Protein AF-A0A6J4ZPE2-F1 (afdb_monomer_lite)

Radius of gyration: 16.58 Å; chains: 1; bounding box: 49×28×38 Å

Structure (mmCIF, N/CA/C/O backbone):
data_AF-A0A6J4ZPE2-F1
#
_entry.id   AF-A0A6J4ZPE2-F1
#
loop_
_atom_site.group_PDB
_atom_site.id
_atom_site.type_symbol
_atom_site.label_atom_id
_atom_site.label_alt_id
_atom_site.label_comp_id
_atom_site.label_asym_id
_atom_site.label_entity_id
_atom_site.label_seq_id
_atom_site.pdbx_PDB_ins_code
_atom_site.Cartn_x
_atom_site.Cartn_y
_atom_site.Cartn_z
_atom_site.occupancy
_atom_site.B_iso_or_equiv
_atom_site.auth_seq_id
_atom_site.auth_comp_id
_atom_site.auth_asym_id
_atom_site.auth_atom_id
_atom_site.pdbx_PDB_model_num
ATOM 1 N N . MET A 1 1 ? 35.027 -4.484 -10.382 1.00 59.75 1 MET A N 1
ATOM 2 C CA . MET A 1 1 ? 34.403 -4.270 -9.060 1.00 59.75 1 MET A CA 1
ATOM 3 C C . MET A 1 1 ? 33.365 -5.363 -8.884 1.00 59.75 1 MET A C 1
ATOM 5 O O . MET A 1 1 ? 32.483 -5.464 -9.727 1.00 59.75 1 MET A O 1
ATOM 9 N N . GLN A 1 2 ? 33.534 -6.245 -7.903 1.00 74.19 2 GLN A N 1
ATOM 10 C CA . GLN A 1 2 ? 32.614 -7.355 -7.662 1.00 74.19 2 GLN A CA 1
ATOM 11 C C . GLN A 1 2 ? 31.621 -6.935 -6.569 1.00 74.19 2 GLN A C 1
ATOM 13 O O . GLN A 1 2 ? 32.023 -6.752 -5.426 1.00 74.19 2 GLN A O 1
ATOM 18 N N . PHE A 1 3 ? 30.353 -6.722 -6.938 1.00 78.81 3 PHE A N 1
ATOM 19 C CA . PHE A 1 3 ? 29.307 -6.244 -6.017 1.00 78.81 3 PHE A CA 1
ATOM 20 C C . PHE A 1 3 ? 28.716 -7.352 -5.126 1.00 78.81 3 PHE A C 1
ATOM 22 O O . PHE A 1 3 ? 28.130 -7.046 -4.093 1.00 78.81 3 PHE A O 1
ATOM 29 N N . TYR A 1 4 ? 28.888 -8.626 -5.499 1.00 85.19 4 TYR A N 1
ATOM 30 C CA . TYR A 1 4 ? 28.341 -9.786 -4.786 1.00 85.19 4 TYR A CA 1
ATOM 31 C C . TYR A 1 4 ? 29.396 -10.886 -4.623 1.00 85.19 4 TYR A C 1
ATOM 33 O O . TYR A 1 4 ? 30.243 -11.062 -5.499 1.00 85.19 4 TYR A O 1
ATOM 41 N N . ASN A 1 5 ? 29.335 -11.634 -3.516 1.00 90.56 5 ASN A N 1
ATOM 42 C CA . ASN A 1 5 ? 30.217 -12.774 -3.234 1.00 90.56 5 ASN A CA 1
ATOM 43 C C . ASN A 1 5 ? 30.203 -13.785 -4.414 1.00 90.56 5 ASN A C 1
ATOM 45 O O . ASN A 1 5 ? 29.117 -14.053 -4.927 1.00 90.56 5 ASN A O 1
ATOM 49 N N . PRO A 1 6 ? 31.354 -14.341 -4.860 1.00 92.25 6 PRO A N 1
ATOM 50 C CA . PRO A 1 6 ? 31.390 -15.344 -5.935 1.00 92.25 6 PRO A CA 1
ATOM 51 C C . PRO A 1 6 ? 30.496 -16.572 -5.702 1.00 92.25 6 PRO A C 1
ATOM 53 O O . PRO A 1 6 ? 30.044 -17.183 -6.664 1.00 92.25 6 PRO A O 1
ATOM 56 N N . GLU A 1 7 ? 30.241 -16.923 -4.442 1.00 94.31 7 GLU A N 1
ATOM 57 C CA . GLU A 1 7 ? 29.396 -18.053 -4.037 1.00 94.31 7 GLU A CA 1
ATOM 58 C C . GLU A 1 7 ? 27.903 -17.687 -3.953 1.00 94.31 7 GLU A C 1
ATOM 60 O O . GLU A 1 7 ? 27.064 -18.528 -3.625 1.00 94.31 7 GLU A O 1
ATOM 65 N N . ALA A 1 8 ? 27.534 -16.434 -4.242 1.00 92.69 8 ALA A N 1
ATOM 66 C CA . ALA A 1 8 ? 26.136 -16.028 -4.261 1.00 92.69 8 ALA A CA 1
ATOM 67 C C . ALA A 1 8 ? 25.384 -16.744 -5.394 1.00 92.69 8 ALA A C 1
ATOM 69 O O . ALA A 1 8 ? 25.777 -16.691 -6.558 1.00 92.69 8 ALA A O 1
ATOM 70 N N . THR A 1 9 ? 24.254 -17.368 -5.058 1.00 92.50 9 THR A N 1
ATOM 71 C CA . THR A 1 9 ? 23.346 -17.951 -6.052 1.00 92.50 9 THR A CA 1
ATOM 72 C C . THR A 1 9 ? 22.325 -16.895 -6.480 1.00 92.50 9 THR A C 1
ATOM 74 O O . THR A 1 9 ? 21.496 -16.496 -5.657 1.00 92.50 9 THR A O 1
ATOM 77 N N . PRO A 1 10 ? 22.354 -16.406 -7.732 1.00 89.00 10 PRO A N 1
ATOM 78 C CA . PRO A 1 10 ? 21.378 -15.429 -8.190 1.00 89.00 10 PRO A CA 1
ATOM 79 C C . PRO A 1 10 ? 19.997 -16.080 -8.311 1.00 89.00 10 PRO A C 1
ATOM 81 O O . PRO A 1 10 ? 19.843 -17.126 -8.940 1.00 89.00 10 PRO A O 1
ATOM 84 N N . ILE A 1 11 ? 18.979 -15.431 -7.747 1.00 87.88 11 ILE A N 1
ATOM 85 C CA . ILE A 1 11 ? 17.578 -15.833 -7.896 1.00 87.88 11 ILE A CA 1
ATOM 86 C C . ILE A 1 11 ? 16.876 -14.788 -8.755 1.00 87.88 11 ILE A C 1
ATOM 88 O O . ILE A 1 11 ? 16.873 -13.601 -8.432 1.00 87.88 11 ILE A O 1
ATOM 92 N N . LEU A 1 12 ? 16.264 -15.236 -9.850 1.00 86.56 12 LEU A N 1
ATOM 93 C CA . LEU A 1 12 ? 15.423 -14.386 -10.681 1.00 86.56 12 LEU A CA 1
ATOM 94 C C . LEU A 1 12 ? 13.980 -14.448 -10.182 1.00 86.56 12 LEU A C 1
ATOM 96 O O . LEU A 1 12 ? 13.306 -15.463 -10.340 1.00 86.56 12 LEU A O 1
ATOM 100 N N . VAL A 1 13 ? 13.499 -13.338 -9.631 1.00 83.31 13 VAL A N 1
ATOM 101 C CA . VAL A 1 13 ? 12.086 -13.160 -9.287 1.00 83.31 13 VAL A CA 1
ATOM 102 C C . VAL A 1 13 ? 11.394 -12.452 -10.447 1.00 83.31 13 VAL A C 1
ATOM 104 O O . VAL A 1 13 ? 11.855 -11.407 -10.907 1.00 83.31 13 VAL A O 1
ATOM 107 N N . LYS A 1 14 ? 10.292 -13.026 -10.937 1.00 82.94 14 LYS A N 1
ATOM 108 C CA . LYS A 1 14 ? 9.433 -12.409 -11.954 1.00 82.94 14 LYS A CA 1
ATOM 109 C C . LYS A 1 14 ? 8.033 -12.240 -11.389 1.00 82.94 14 LYS A C 1
ATOM 111 O O . LYS A 1 14 ? 7.457 -13.201 -10.889 1.00 82.94 14 LYS A O 1
ATOM 116 N N . CYS A 1 15 ? 7.493 -11.036 -11.521 1.00 79.81 15 CYS A N 1
ATOM 117 C CA . CYS A 1 15 ? 6.081 -10.775 -11.284 1.00 79.81 15 CYS A CA 1
ATOM 118 C C . CYS A 1 15 ? 5.356 -10.824 -12.628 1.00 79.81 15 CYS A C 1
ATOM 120 O O . CYS A 1 15 ? 5.741 -10.115 -13.561 1.00 79.81 15 CYS A O 1
ATOM 122 N N . ASN A 1 16 ? 4.326 -11.661 -12.722 1.00 83.38 16 ASN A N 1
ATOM 123 C CA . ASN A 1 16 ? 3.439 -11.683 -13.876 1.00 83.38 16 ASN A CA 1
ATOM 124 C C . ASN A 1 16 ? 2.302 -10.705 -13.597 1.00 83.38 16 ASN A C 1
ATOM 126 O O . ASN A 1 16 ? 1.473 -10.959 -12.728 1.00 83.38 16 ASN A O 1
ATOM 130 N N . TRP A 1 17 ? 2.305 -9.583 -14.305 1.00 84.81 17 TRP A N 1
ATOM 131 C CA . TRP A 1 17 ? 1.221 -8.612 -14.259 1.00 84.81 17 TRP A CA 1
ATOM 132 C C . TRP A 1 17 ? 0.219 -8.938 -15.362 1.00 84.81 17 TRP A C 1
ATOM 134 O O . TRP A 1 17 ? 0.627 -9.236 -16.485 1.00 84.81 17 TRP A O 1
ATOM 144 N N . GLU A 1 18 ? -1.075 -8.901 -15.041 1.00 82.56 18 GLU A N 1
ATOM 145 C CA . GLU A 1 18 ? -2.139 -9.098 -16.036 1.00 82.56 18 GLU A CA 1
ATOM 146 C C . GLU A 1 18 ? -2.134 -7.973 -17.078 1.00 82.56 18 GLU A C 1
ATOM 148 O O . GLU A 1 18 ? -2.312 -8.223 -18.269 1.00 82.56 18 GLU A O 1
ATOM 153 N N . GLU A 1 19 ? -1.838 -6.749 -16.635 1.00 82.31 19 GLU A N 1
ATOM 154 C CA . GLU A 1 19 ? -1.655 -5.580 -17.489 1.00 82.31 19 GLU A CA 1
ATOM 155 C C . GLU A 1 19 ? -0.180 -5.152 -17.547 1.00 82.31 19 GLU A C 1
ATOM 157 O O . GLU A 1 19 ? 0.543 -5.244 -16.548 1.00 82.31 19 GLU A O 1
ATOM 162 N N . PRO A 1 20 ? 0.303 -4.662 -18.704 1.00 84.69 20 PRO A N 1
ATOM 163 C CA . PRO A 1 20 ? 1.662 -4.155 -18.815 1.00 84.69 20 PRO A CA 1
ATOM 164 C C . PRO A 1 20 ? 1.855 -2.911 -17.941 1.00 84.69 20 PRO A C 1
ATOM 166 O O . PRO A 1 20 ? 1.030 -1.998 -17.932 1.00 84.69 20 PRO A O 1
ATOM 169 N N . LEU A 1 21 ? 2.994 -2.847 -17.248 1.00 87.75 21 LEU A N 1
ATOM 170 C CA . LEU A 1 21 ? 3.379 -1.647 -16.511 1.00 87.75 21 LEU A CA 1
ATOM 171 C C . LEU A 1 21 ? 3.701 -0.485 -17.472 1.00 87.75 21 LEU A C 1
ATOM 173 O O . LEU A 1 21 ? 4.149 -0.727 -18.600 1.00 87.75 21 LEU A O 1
ATOM 177 N N . PRO A 1 22 ? 3.536 0.775 -1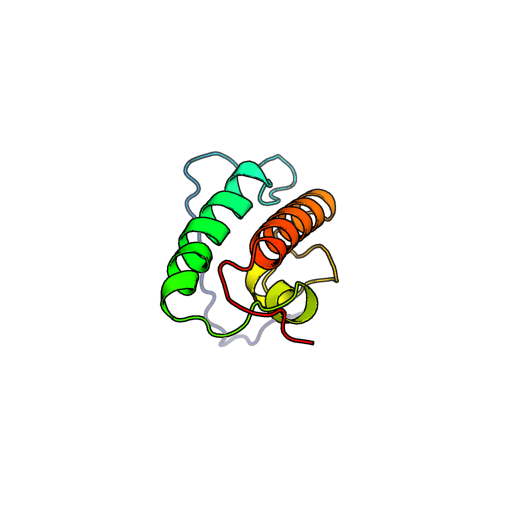7.025 1.00 87.31 22 PRO A N 1
ATOM 178 C CA . PRO A 1 22 ? 3.970 1.951 -17.771 1.00 87.31 22 PRO A CA 1
ATOM 179 C C . PRO A 1 22 ? 5.471 1.923 -18.107 1.00 87.31 22 PRO A C 1
ATOM 181 O O . PRO A 1 22 ? 6.246 1.121 -17.586 1.00 87.31 22 PRO A O 1
ATOM 184 N N . MET A 1 23 ? 5.905 2.835 -18.983 1.00 88.94 23 MET A N 1
ATOM 185 C CA . MET A 1 23 ? 7.287 2.877 -19.489 1.00 88.94 23 MET A CA 1
ATOM 186 C C . MET A 1 23 ? 8.342 3.044 -18.380 1.00 88.94 23 MET A C 1
ATOM 188 O O . MET A 1 23 ? 9.451 2.523 -18.504 1.00 88.94 23 MET A O 1
ATOM 192 N N . ASP A 1 24 ? 7.991 3.731 -17.293 1.00 89.00 24 ASP A N 1
ATOM 193 C CA . ASP A 1 24 ? 8.845 3.916 -16.114 1.00 89.00 24 ASP A CA 1
ATOM 194 C C . ASP A 1 24 ? 8.931 2.666 -15.217 1.00 89.00 24 ASP A C 1
ATOM 196 O O . ASP A 1 24 ? 9.718 2.643 -14.272 1.00 89.00 24 ASP A O 1
ATOM 200 N N . LYS A 1 25 ? 8.166 1.612 -15.542 1.00 88.88 25 LYS A N 1
ATOM 201 C CA . LYS A 1 25 ? 8.052 0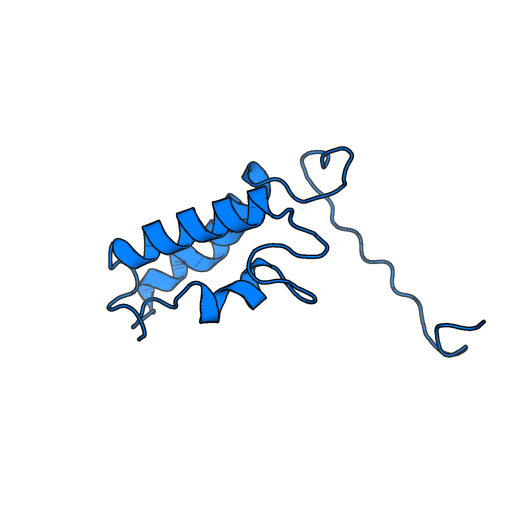.339 -14.814 1.00 88.88 25 LYS A CA 1
ATOM 202 C C . LYS A 1 25 ? 7.591 0.498 -13.364 1.00 88.88 25 LYS A C 1
ATOM 204 O O . LYS A 1 25 ? 7.760 -0.429 -12.570 1.00 88.88 25 LYS A O 1
ATOM 209 N N . MET A 1 26 ? 6.996 1.639 -13.029 1.00 92.56 26 MET A N 1
ATOM 210 C CA . MET A 1 26 ? 6.403 1.871 -11.721 1.00 92.56 26 MET A CA 1
ATOM 211 C C . MET A 1 26 ? 5.003 1.263 -11.692 1.00 92.56 26 MET A C 1
ATOM 213 O O . MET A 1 26 ? 4.264 1.302 -12.673 1.00 92.56 26 MET A O 1
ATOM 217 N N . ILE A 1 27 ? 4.623 0.689 -10.557 1.00 93.69 27 ILE A N 1
ATOM 218 C CA . ILE A 1 27 ? 3.290 0.142 -10.337 1.00 93.69 27 ILE A CA 1
ATOM 219 C C . ILE A 1 27 ? 2.311 1.323 -10.286 1.00 93.69 27 ILE A C 1
ATOM 221 O O . ILE A 1 27 ? 2.457 2.187 -9.414 1.00 93.69 27 ILE A O 1
ATOM 225 N N . PRO A 1 28 ? 1.326 1.390 -11.199 1.00 94.50 28 PRO A N 1
ATOM 226 C CA . PRO A 1 28 ? 0.346 2.461 -11.210 1.00 94.50 28 PRO A CA 1
ATOM 227 C C . PRO A 1 28 ? -0.653 2.302 -10.061 1.00 94.50 28 PRO A C 1
ATOM 229 O O . PRO A 1 28 ? -0.919 1.201 -9.569 1.00 94.50 28 PRO A O 1
ATOM 232 N N . LEU A 1 29 ? -1.271 3.417 -9.672 1.00 95.88 29 LEU A N 1
ATOM 233 C CA . LEU A 1 29 ? -2.277 3.456 -8.609 1.00 95.88 29 LEU A CA 1
ATOM 234 C C . LEU A 1 29 ? -3.447 2.493 -8.848 1.00 95.88 29 LEU A C 1
ATOM 236 O O . LEU A 1 29 ? -3.920 1.867 -7.901 1.00 95.88 29 LEU A O 1
ATOM 240 N N . SER A 1 30 ? -3.871 2.353 -10.108 1.00 94.50 30 SER A N 1
ATOM 241 C CA . SER A 1 30 ? -4.948 1.450 -10.529 1.00 94.50 30 SER A CA 1
ATOM 242 C C . SER A 1 30 ? -4.665 -0.021 -10.232 1.00 94.50 30 SER A C 1
ATOM 244 O O . SER A 1 30 ? -5.611 -0.786 -10.108 1.00 94.50 30 SER A O 1
ATOM 246 N N . ILE A 1 31 ? -3.395 -0.408 -10.085 1.00 94.00 31 ILE A N 1
ATOM 247 C CA . ILE A 1 31 ? -2.983 -1.769 -9.727 1.00 94.00 31 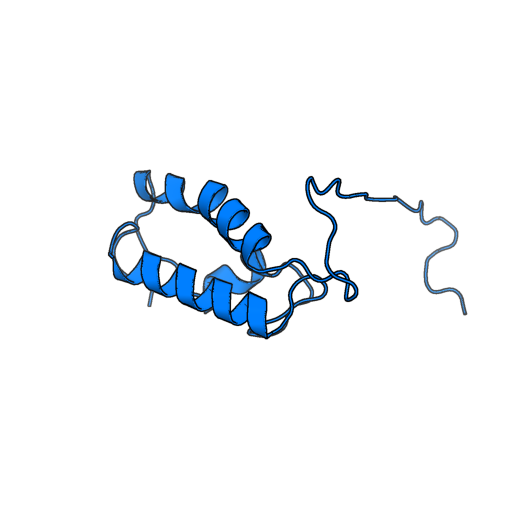ILE A CA 1
ATOM 248 C C . ILE A 1 31 ? -2.685 -1.861 -8.227 1.00 94.00 31 ILE A C 1
ATOM 250 O O . ILE A 1 31 ? -3.125 -2.795 -7.560 1.00 94.00 31 ILE A O 1
ATOM 254 N N . ALA A 1 32 ? -1.961 -0.885 -7.670 1.00 94.88 32 ALA A N 1
ATOM 255 C CA . ALA A 1 32 ? -1.528 -0.936 -6.275 1.00 94.88 32 ALA A CA 1
ATOM 256 C C . ALA A 1 32 ? -2.704 -0.907 -5.283 1.00 94.88 32 ALA A C 1
ATOM 258 O O . ALA A 1 32 ? -2.716 -1.676 -4.324 1.00 94.88 32 ALA A O 1
ATOM 259 N N . VAL A 1 33 ? -3.695 -0.033 -5.500 1.00 97.06 33 VAL A N 1
ATOM 260 C CA . VAL A 1 33 ? -4.803 0.141 -4.546 1.00 97.06 33 VAL A CA 1
ATOM 261 C C . VAL A 1 33 ? -5.674 -1.112 -4.441 1.00 97.06 33 VAL A C 1
ATOM 263 O O . VAL A 1 33 ? -5.869 -1.553 -3.312 1.00 97.06 33 VAL A O 1
ATOM 266 N N . PRO A 1 34 ? -6.164 -1.730 -5.534 1.00 95.81 34 PRO A N 1
ATOM 267 C CA . PRO A 1 34 ? -6.937 -2.967 -5.427 1.00 95.81 34 PRO A CA 1
ATOM 268 C C . PRO A 1 34 ? -6.206 -4.067 -4.655 1.00 95.81 34 PRO A C 1
ATOM 270 O O . PRO A 1 34 ? -6.776 -4.622 -3.721 1.00 95.81 34 PRO A O 1
ATOM 273 N N . LEU A 1 35 ? -4.922 -4.301 -4.954 1.00 94.62 35 LEU A N 1
ATOM 274 C CA . LEU A 1 35 ? -4.117 -5.318 -4.266 1.00 94.62 35 LEU A CA 1
ATOM 275 C C . LEU A 1 35 ? -3.969 -5.038 -2.765 1.00 94.62 35 LEU A C 1
ATOM 277 O O . LEU A 1 35 ? -4.018 -5.963 -1.957 1.00 94.62 35 LEU A O 1
ATOM 281 N N . ILE A 1 36 ? -3.803 -3.769 -2.379 1.00 96.75 36 ILE A N 1
ATOM 282 C CA . ILE A 1 36 ? -3.763 -3.370 -0.966 1.00 96.75 36 ILE A CA 1
ATOM 283 C C . ILE A 1 36 ? -5.130 -3.602 -0.314 1.00 96.75 36 ILE A C 1
ATOM 285 O O . ILE A 1 36 ? -5.203 -4.189 0.762 1.00 96.75 36 ILE A O 1
ATOM 289 N N . LEU A 1 37 ? -6.222 -3.188 -0.960 1.00 97.50 37 LEU A N 1
ATOM 290 C CA . LEU A 1 37 ? -7.573 -3.330 -0.409 1.00 97.50 37 LEU A CA 1
ATOM 291 C C . LEU A 1 37 ? -7.979 -4.795 -0.229 1.00 97.50 37 LEU A C 1
ATOM 293 O O . LEU A 1 37 ? -8.567 -5.132 0.797 1.00 97.50 37 LEU A O 1
ATOM 297 N N . GLU A 1 38 ? -7.632 -5.668 -1.174 1.00 97.19 38 GLU A N 1
ATOM 298 C CA . GLU A 1 38 ? -7.874 -7.113 -1.074 1.00 97.19 38 GLU A CA 1
ATOM 299 C C . GLU A 1 38 ? -7.237 -7.736 0.174 1.00 97.19 38 GLU A C 1
ATOM 301 O O . GLU A 1 38 ? -7.766 -8.707 0.719 1.00 97.19 38 GLU A O 1
ATOM 306 N N . LYS A 1 39 ? -6.107 -7.188 0.633 1.00 96.38 39 LYS A N 1
ATOM 307 C CA . LYS A 1 39 ? -5.407 -7.654 1.834 1.00 96.38 39 LYS A CA 1
ATOM 308 C C . LYS A 1 39 ? -5.902 -6.978 3.102 1.00 96.38 39 LYS A C 1
ATOM 310 O O . LYS A 1 39 ? -6.163 -7.669 4.082 1.00 96.38 39 LYS A O 1
ATOM 315 N N . GLU A 1 40 ? -6.047 -5.659 3.079 1.00 96.94 40 GLU A N 1
ATOM 316 C CA . GLU A 1 40 ? -6.253 -4.879 4.298 1.00 96.94 40 GLU A CA 1
ATOM 317 C C . GLU A 1 40 ? -7.718 -4.729 4.694 1.00 96.94 40 GLU A C 1
ATOM 319 O O . GLU A 1 40 ? -8.023 -4.690 5.884 1.00 96.94 40 GLU A O 1
ATOM 324 N N . VAL A 1 41 ? -8.651 -4.658 3.736 1.00 97.25 41 VAL A N 1
ATOM 325 C CA . VAL A 1 41 ? -10.074 -4.493 4.072 1.00 97.25 41 VAL A CA 1
ATOM 326 C C . VAL A 1 41 ? -10.558 -5.631 4.975 1.00 97.25 41 VAL A C 1
ATOM 328 O O . VAL A 1 41 ? -11.086 -5.308 6.034 1.00 97.25 41 VAL A O 1
ATOM 331 N N . PRO A 1 42 ? -10.340 -6.930 4.677 1.00 98.19 42 PRO A N 1
ATOM 332 C CA . PRO A 1 42 ? -10.814 -8.030 5.530 1.00 98.19 42 PRO A CA 1
ATOM 333 C C . PRO A 1 42 ? -10.404 -7.935 7.009 1.00 98.19 42 PRO A C 1
ATOM 335 O O . PRO A 1 42 ? -11.125 -8.437 7.879 1.00 98.19 42 PRO A O 1
ATOM 338 N N . CYS A 1 43 ? -9.295 -7.247 7.305 1.00 97.06 43 CYS A N 1
ATOM 339 C CA . CYS A 1 43 ? -8.792 -7.059 8.661 1.00 97.06 43 CYS A CA 1
ATOM 340 C C . CYS A 1 43 ? -9.772 -6.329 9.587 1.00 97.06 43 CYS A C 1
ATOM 342 O O . CYS A 1 43 ? -9.686 -6.499 10.801 1.00 97.06 43 CYS A O 1
ATOM 344 N N . TRP A 1 44 ? -10.747 -5.580 9.052 1.00 97.12 44 TRP A N 1
ATOM 345 C CA . TRP A 1 44 ? -11.763 -4.880 9.855 1.00 97.12 44 TRP A CA 1
ATOM 346 C 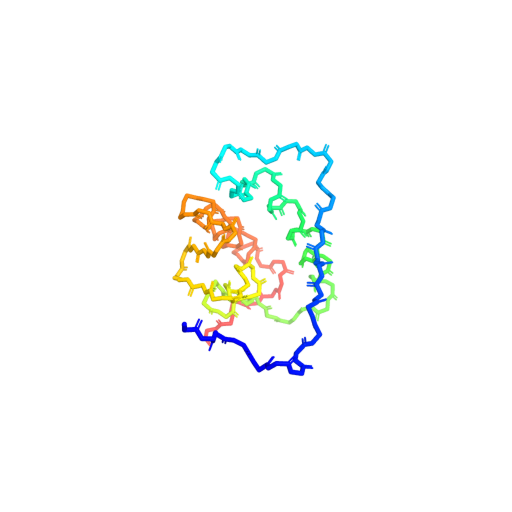C . TRP A 1 44 ? -12.507 -5.813 10.820 1.00 97.12 44 TRP A C 1
ATOM 348 O O . TRP A 1 44 ? -12.948 -5.385 11.881 1.00 97.12 44 TRP A O 1
ATOM 358 N N . THR A 1 45 ? -12.604 -7.101 10.482 1.00 97.69 45 THR A N 1
ATOM 359 C CA . THR A 1 45 ? -13.318 -8.100 11.286 1.00 97.69 45 THR A CA 1
ATOM 360 C C . THR A 1 45 ? -12.614 -8.477 12.595 1.00 97.69 45 THR A C 1
ATOM 362 O O . THR A 1 45 ? -13.273 -8.986 13.501 1.00 97.69 45 THR A O 1
ATOM 365 N N . TRP A 1 46 ? -11.306 -8.228 12.722 1.00 97.50 46 TRP A N 1
ATOM 366 C CA . TRP A 1 46 ? -10.523 -8.537 13.931 1.00 97.50 46 TRP A CA 1
ATOM 367 C C . TRP A 1 46 ? -9.672 -7.373 14.450 1.00 97.50 46 TRP A C 1
ATOM 369 O O . TRP A 1 46 ? -9.140 -7.454 15.560 1.00 97.50 46 TRP A O 1
ATOM 379 N N . SER A 1 47 ? -9.517 -6.300 13.675 1.00 97.31 47 SER A N 1
ATOM 380 C CA . SER A 1 47 ? -8.778 -5.113 14.097 1.00 97.31 47 SER A CA 1
ATOM 381 C C . SER A 1 47 ? -9.454 -4.411 15.274 1.00 97.31 47 SER A C 1
ATOM 383 O O . SER A 1 47 ? -10.672 -4.268 15.331 1.00 97.31 47 SER A O 1
ATOM 385 N N . GLN A 1 48 ? -8.633 -3.946 16.214 1.00 97.25 48 GLN A N 1
ATOM 386 C CA . GLN A 1 48 ? -9.074 -3.152 17.367 1.00 97.25 48 GLN A CA 1
ATOM 387 C C . GLN A 1 48 ? -8.725 -1.668 17.227 1.00 97.25 48 GLN A C 1
ATOM 389 O O . GLN A 1 48 ? -9.254 -0.843 17.967 1.00 97.25 48 GLN A O 1
ATOM 394 N N . VAL A 1 49 ? -7.803 -1.340 16.320 1.00 97.44 49 VAL A N 1
ATOM 395 C CA . VAL A 1 49 ? -7.325 0.017 16.062 1.00 97.44 49 VAL A CA 1
ATOM 396 C C . VAL A 1 49 ? -7.072 0.211 14.574 1.00 97.44 49 VAL A C 1
ATOM 398 O O . VAL A 1 49 ? -6.730 -0.732 13.855 1.00 97.44 49 VAL A O 1
ATOM 401 N N . ALA A 1 50 ? -7.177 1.458 14.131 1.00 97.62 50 ALA A N 1
ATOM 402 C CA . ALA A 1 50 ? -6.817 1.858 12.785 1.00 97.62 50 ALA A CA 1
ATOM 403 C C . ALA A 1 50 ? -5.357 2.345 12.751 1.00 97.62 50 ALA A C 1
ATOM 405 O O . ALA A 1 50 ? -5.017 3.383 13.325 1.00 97.62 50 ALA A O 1
ATOM 406 N N . GLU A 1 51 ? -4.488 1.571 12.101 1.00 97.56 51 GLU A N 1
ATOM 407 C CA . GLU A 1 51 ? -3.068 1.896 11.925 1.00 97.56 51 GLU A CA 1
ATOM 408 C C . GLU A 1 51 ? -2.887 3.091 10.973 1.00 97.56 51 GLU A C 1
ATOM 410 O O . GLU A 1 51 ? -3.548 3.197 9.940 1.00 97.56 51 GLU A O 1
ATOM 415 N N . THR A 1 52 ? -1.985 4.016 11.303 1.00 97.31 52 THR A N 1
ATOM 416 C CA . THR A 1 52 ? -1.779 5.236 10.505 1.00 97.31 52 THR A CA 1
ATOM 417 C C . THR A 1 52 ? -0.918 4.972 9.270 1.00 97.31 52 THR A C 1
ATOM 419 O O . THR A 1 52 ? -0.276 3.931 9.132 1.00 97.31 52 THR A O 1
ATOM 422 N N . TRP A 1 53 ? -0.838 5.954 8.364 1.00 96.69 53 TRP A N 1
ATOM 423 C CA . TRP A 1 53 ? 0.122 5.894 7.258 1.00 96.69 53 TRP A CA 1
ATOM 424 C C . TRP A 1 53 ? 1.559 5.688 7.750 1.00 96.69 53 TRP A C 1
ATOM 426 O O . TRP A 1 53 ? 2.319 4.955 7.130 1.00 96.69 53 TRP A O 1
ATOM 436 N N . GLU A 1 54 ? 1.949 6.310 8.863 1.00 95.56 54 GLU A N 1
ATOM 437 C CA . GLU A 1 54 ? 3.333 6.237 9.333 1.00 95.56 54 GLU A CA 1
ATOM 438 C C . GLU A 1 54 ? 3.714 4.832 9.813 1.00 95.56 54 GLU A C 1
ATOM 440 O O . GLU A 1 54 ? 4.848 4.411 9.570 1.00 95.56 54 GLU A O 1
ATOM 445 N N . SER A 1 55 ? 2.777 4.083 10.409 1.00 95.44 55 SER A N 1
ATOM 446 C CA . SER A 1 55 ? 3.007 2.682 10.778 1.00 95.44 55 SER A CA 1
ATOM 447 C C . SER A 1 55 ? 2.862 1.720 9.596 1.00 95.44 55 SER A C 1
ATOM 449 O O . SER A 1 55 ? 3.573 0.717 9.555 1.00 95.44 55 SER A O 1
ATOM 451 N N . MET A 1 56 ? 2.012 2.032 8.611 1.00 96.31 56 MET A N 1
ATOM 452 C CA . MET A 1 56 ? 1.716 1.116 7.500 1.00 96.31 56 MET A CA 1
ATOM 453 C C . MET A 1 56 ? 2.550 1.329 6.228 1.00 96.31 56 MET A C 1
ATOM 455 O O . MET A 1 56 ? 2.691 0.407 5.423 1.00 96.31 56 MET A O 1
ATOM 459 N N . ARG A 1 57 ? 3.136 2.514 6.012 1.00 95.38 57 ARG A N 1
ATOM 460 C CA . ARG A 1 57 ? 3.786 2.877 4.734 1.00 95.38 57 ARG A CA 1
ATOM 461 C C . ARG A 1 57 ? 4.881 1.910 4.290 1.00 95.38 57 ARG A C 1
ATOM 463 O O . ARG A 1 57 ? 5.043 1.715 3.093 1.00 95.38 57 ARG A O 1
ATOM 470 N N . SER A 1 58 ? 5.625 1.306 5.215 1.00 95.25 58 SER A N 1
ATOM 471 C CA . SER A 1 58 ? 6.669 0.327 4.884 1.00 95.25 58 SER A CA 1
ATOM 472 C C . SER A 1 58 ? 6.088 -0.966 4.314 1.00 95.25 58 SER A C 1
ATOM 474 O O . SER A 1 58 ? 6.684 -1.559 3.418 1.00 95.25 58 SER A O 1
ATOM 476 N N . TYR A 1 59 ? 4.909 -1.381 4.781 1.00 95.12 59 TYR A N 1
ATOM 477 C CA . TYR A 1 59 ? 4.204 -2.552 4.265 1.00 95.12 59 TYR A CA 1
ATOM 478 C C . TYR A 1 59 ? 3.612 -2.279 2.880 1.00 95.12 59 TYR A C 1
ATOM 480 O O . TYR A 1 59 ? 3.665 -3.142 2.010 1.00 95.12 59 TYR A O 1
ATOM 488 N N . PHE A 1 60 ? 3.118 -1.061 2.643 1.00 95.94 60 PHE A N 1
ATOM 489 C CA . PHE A 1 60 ? 2.544 -0.678 1.349 1.00 95.94 60 PHE A CA 1
ATOM 490 C C . PHE A 1 60 ? 3.594 -0.372 0.280 1.00 95.94 60 PHE A C 1
ATOM 492 O O . PHE A 1 60 ? 3.395 -0.680 -0.892 1.00 95.94 60 PHE A O 1
ATOM 499 N N . LEU A 1 61 ? 4.704 0.258 0.663 1.00 95.56 61 LEU A N 1
ATOM 500 C CA . LEU A 1 61 ? 5.735 0.701 -0.275 1.00 95.56 61 LEU A CA 1
ATOM 501 C C . LEU A 1 61 ? 6.882 -0.310 -0.434 1.00 95.56 61 LEU A C 1
ATOM 503 O O . LEU A 1 61 ? 7.668 -0.183 -1.378 1.00 95.56 61 LEU A O 1
ATOM 507 N N . GLY A 1 62 ? 6.975 -1.308 0.451 1.00 91.44 62 GLY A N 1
ATOM 508 C CA . GLY A 1 62 ? 8.109 -2.227 0.534 1.00 91.44 62 GLY A CA 1
ATOM 509 C C . GLY A 1 62 ? 9.377 -1.527 1.026 1.00 91.44 62 GLY A C 1
ATOM 510 O O . GLY A 1 62 ? 9.322 -0.398 1.495 1.00 91.44 62 GLY A O 1
ATOM 511 N N . ALA A 1 63 ? 10.540 -2.173 0.906 1.00 89.19 63 ALA A N 1
ATOM 512 C CA . ALA A 1 63 ? 11.834 -1.580 1.248 1.00 89.19 63 ALA A CA 1
ATOM 513 C C . ALA A 1 63 ? 12.850 -1.741 0.099 1.00 89.19 63 ALA A C 1
ATOM 515 O O . ALA A 1 63 ? 12.880 -2.801 -0.529 1.00 89.19 63 ALA A O 1
ATOM 516 N N . PRO A 1 64 ? 13.716 -0.738 -0.155 1.00 91.25 64 PRO A N 1
ATOM 517 C CA . PRO A 1 64 ? 13.752 0.583 0.478 1.00 91.25 64 PRO A CA 1
ATOM 518 C C . PRO A 1 64 ? 12.607 1.500 0.004 1.00 91.25 64 PRO A C 1
ATOM 520 O O . PRO A 1 64 ? 12.178 1.439 -1.149 1.00 91.25 64 PRO A O 1
ATOM 523 N N . HIS A 1 65 ? 12.144 2.383 0.893 1.00 93.00 65 HIS A N 1
ATOM 524 C CA . HIS A 1 65 ? 11.091 3.356 0.600 1.00 93.00 65 HIS A CA 1
ATOM 525 C C . HIS A 1 65 ? 11.381 4.726 1.221 1.00 93.00 65 HIS A C 1
ATOM 527 O O . HIS A 1 65 ? 12.031 4.844 2.261 1.00 93.00 65 HIS A O 1
ATOM 533 N N . GLY A 1 66 ? 10.879 5.772 0.569 1.00 91.31 66 GLY A N 1
ATOM 534 C CA . GLY A 1 66 ? 10.767 7.108 1.138 1.00 91.31 66 GLY A CA 1
ATOM 535 C C . GLY A 1 66 ? 9.454 7.281 1.904 1.00 91.31 66 GLY A C 1
ATOM 536 O O . GLY A 1 66 ? 8.724 6.328 2.179 1.00 91.31 66 GLY A O 1
ATOM 537 N N . ALA A 1 67 ? 9.108 8.530 2.217 1.00 89.19 67 ALA A N 1
ATOM 538 C CA . ALA A 1 67 ? 7.851 8.832 2.904 1.00 89.19 67 ALA A CA 1
ATOM 539 C C . ALA A 1 67 ? 6.601 8.529 2.049 1.00 89.19 67 ALA A C 1
ATOM 541 O O . ALA A 1 67 ? 5.524 8.308 2.602 1.00 89.19 67 ALA A O 1
ATOM 542 N N . ARG A 1 68 ? 6.733 8.599 0.713 1.00 91.00 68 ARG A N 1
ATOM 543 C CA . ARG A 1 68 ? 5.626 8.598 -0.267 1.00 91.00 68 ARG A CA 1
ATOM 544 C C . ARG A 1 68 ? 5.975 7.911 -1.599 1.00 91.00 68 ARG A C 1
ATOM 546 O O . ARG A 1 68 ? 5.251 8.081 -2.566 1.00 91.00 68 ARG A O 1
ATOM 553 N N . SER A 1 69 ? 7.095 7.200 -1.685 1.00 93.56 69 SER A N 1
ATOM 554 C CA . SER A 1 69 ? 7.568 6.535 -2.908 1.00 93.56 69 SER A CA 1
ATOM 555 C C . SER A 1 69 ? 8.480 5.361 -2.556 1.00 93.56 69 SER A C 1
ATOM 557 O O . SER A 1 69 ? 8.984 5.287 -1.433 1.00 93.56 69 SER A O 1
ATOM 559 N N . SER A 1 70 ? 8.729 4.465 -3.506 1.00 94.38 70 SER A N 1
ATOM 560 C CA . SER A 1 70 ? 9.707 3.378 -3.369 1.00 94.38 70 SER A CA 1
ATOM 561 C C . SER A 1 70 ? 10.368 3.048 -4.702 1.00 94.38 70 SER A C 1
ATOM 563 O O . SER A 1 70 ? 10.187 3.769 -5.680 1.00 94.38 70 SER A O 1
ATOM 565 N N . LEU A 1 71 ? 11.132 1.952 -4.748 1.00 91.69 71 LEU A N 1
ATOM 566 C CA . LEU A 1 71 ? 11.671 1.404 -5.997 1.00 91.69 71 LEU A CA 1
ATOM 567 C C . LEU A 1 71 ? 10.589 0.973 -6.996 1.00 91.69 71 LEU A C 1
ATOM 569 O O . LEU A 1 71 ? 10.888 0.848 -8.178 1.00 91.69 71 LEU A O 1
ATOM 573 N N . PHE A 1 72 ? 9.368 0.715 -6.524 1.00 90.81 72 PHE A N 1
ATOM 574 C CA . PHE A 1 72 ? 8.284 0.181 -7.348 1.00 90.81 72 PHE A CA 1
ATOM 575 C C . PHE A 1 72 ? 7.134 1.162 -7.534 1.00 90.81 72 PHE A C 1
ATOM 577 O O . PHE A 1 72 ? 6.309 0.958 -8.412 1.00 90.81 72 PHE A O 1
ATOM 584 N N . VAL A 1 73 ? 7.035 2.197 -6.702 1.00 94.69 73 VAL A N 1
ATOM 585 C CA . VAL A 1 73 ? 5.872 3.083 -6.653 1.00 94.69 73 VAL A CA 1
ATOM 586 C C . VAL A 1 73 ? 6.328 4.533 -6.737 1.00 94.69 73 VAL A C 1
ATOM 588 O O . VAL A 1 73 ? 7.173 4.980 -5.954 1.00 94.69 73 VAL A O 1
ATOM 591 N N . SER A 1 74 ? 5.758 5.282 -7.684 1.00 95.31 74 SER A N 1
ATOM 592 C CA . SER A 1 74 ? 6.072 6.701 -7.875 1.00 95.31 74 SER A CA 1
ATOM 593 C C . SER A 1 74 ? 5.547 7.547 -6.715 1.00 95.31 74 SER A C 1
ATOM 595 O O . SER A 1 74 ? 4.674 7.123 -5.960 1.00 95.31 74 SER A O 1
ATOM 597 N N . GLN A 1 75 ? 6.055 8.774 -6.574 1.00 95.94 75 GLN A N 1
ATOM 598 C CA . GLN A 1 75 ? 5.565 9.695 -5.543 1.00 95.94 75 GLN A CA 1
ATOM 599 C C . GLN A 1 75 ? 4.065 9.994 -5.687 1.00 95.94 75 GLN A C 1
ATOM 601 O O . GLN A 1 75 ? 3.358 10.113 -4.688 1.00 95.94 75 GLN A O 1
ATOM 606 N N . GLU A 1 76 ? 3.583 10.111 -6.924 1.00 96.38 76 GLU A N 1
ATOM 607 C CA . GLU A 1 76 ? 2.164 10.302 -7.225 1.00 96.38 76 GLU A CA 1
ATOM 608 C C . GLU A 1 76 ? 1.336 9.104 -6.753 1.00 96.38 76 GLU A C 1
ATOM 610 O O . GLU A 1 76 ? 0.374 9.269 -6.000 1.00 96.38 76 GLU A O 1
ATOM 615 N N . THR A 1 77 ? 1.760 7.891 -7.113 1.00 96.81 77 THR A N 1
ATOM 616 C CA . THR A 1 77 ? 1.053 6.674 -6.713 1.00 96.81 77 THR A CA 1
ATOM 617 C C . THR A 1 77 ? 1.079 6.487 -5.197 1.00 96.81 77 THR A C 1
ATOM 619 O O . THR A 1 77 ? 0.038 6.227 -4.600 1.00 96.81 77 THR A O 1
ATOM 622 N N . GLY A 1 78 ? 2.221 6.690 -4.536 1.00 97.56 78 GLY A N 1
ATOM 623 C CA . GLY A 1 78 ? 2.311 6.551 -3.081 1.00 97.56 78 GLY A CA 1
ATOM 624 C C . GLY A 1 78 ? 1.439 7.560 -2.329 1.00 97.56 78 GLY A C 1
ATOM 625 O O . GLY A 1 78 ? 0.839 7.215 -1.312 1.00 97.56 78 GLY A O 1
ATOM 626 N N . GLN A 1 79 ? 1.281 8.778 -2.855 1.00 97.69 79 GLN A N 1
ATOM 627 C CA . GLN A 1 79 ? 0.318 9.749 -2.324 1.00 97.69 79 GLN A CA 1
ATOM 628 C C . GLN A 1 79 ? -1.134 9.315 -2.534 1.00 97.69 79 GLN A C 1
ATOM 630 O O . GLN A 1 79 ? -1.963 9.501 -1.642 1.00 97.69 79 GLN A O 1
ATOM 635 N N . GLY A 1 80 ? -1.442 8.719 -3.686 1.00 98.31 80 GLY A N 1
ATOM 636 C CA . GLY A 1 80 ? -2.754 8.134 -3.942 1.00 98.31 80 GLY A CA 1
ATOM 637 C C . GLY A 1 80 ? -3.087 7.017 -2.950 1.00 98.31 80 GLY A C 1
ATOM 638 O O . GLY A 1 80 ? -4.159 7.048 -2.345 1.00 98.31 80 GLY A O 1
ATOM 639 N N . ILE A 1 81 ? -2.148 6.094 -2.707 1.00 98.38 81 ILE A N 1
ATOM 640 C CA . ILE A 1 81 ? -2.307 5.018 -1.715 1.00 98.38 81 ILE A CA 1
ATOM 641 C C . ILE A 1 81 ? -2.543 5.616 -0.326 1.00 98.38 81 ILE A C 1
ATOM 643 O O . ILE A 1 81 ? -3.503 5.240 0.345 1.00 98.38 81 ILE A O 1
ATOM 647 N N . LYS A 1 82 ? -1.711 6.585 0.084 1.00 98.19 82 LYS A N 1
ATOM 648 C CA . LYS A 1 82 ? -1.855 7.269 1.373 1.00 98.19 82 LYS A CA 1
ATOM 649 C C . LYS A 1 82 ? -3.255 7.851 1.551 1.00 98.19 82 LYS A C 1
ATOM 651 O O . LYS A 1 82 ? -3.888 7.602 2.572 1.00 98.19 82 LYS A O 1
ATOM 656 N N . LYS A 1 83 ? -3.753 8.578 0.549 1.00 98.38 83 LYS A N 1
ATOM 657 C CA . LYS A 1 83 ? -5.082 9.200 0.592 1.00 98.38 83 LYS A CA 1
ATOM 658 C C . LYS A 1 83 ? -6.197 8.161 0.745 1.00 98.38 83 LYS A C 1
ATOM 660 O O . LYS A 1 83 ? -7.135 8.384 1.511 1.00 98.38 83 LYS A O 1
ATOM 665 N N . VAL A 1 84 ? -6.107 7.039 0.029 1.00 98.38 84 VAL A N 1
ATOM 666 C CA . VAL A 1 84 ? -7.076 5.938 0.157 1.00 98.38 84 VAL A CA 1
ATOM 667 C C . VAL A 1 84 ? -7.025 5.341 1.562 1.00 98.38 84 VAL A C 1
ATOM 669 O O . VAL A 1 84 ? -8.067 5.232 2.201 1.00 98.38 84 VAL A O 1
ATOM 672 N N . TRP A 1 85 ? -5.832 5.026 2.071 1.00 98.06 85 TRP A N 1
ATOM 673 C CA . TRP A 1 85 ? -5.665 4.459 3.411 1.00 98.06 85 TRP A CA 1
ATOM 674 C C . TRP A 1 85 ? -6.210 5.381 4.504 1.00 98.06 85 TRP A C 1
ATOM 676 O O . TRP A 1 85 ? -6.991 4.947 5.347 1.00 98.06 85 TRP A O 1
ATOM 686 N N . GLU A 1 86 ? -5.867 6.670 4.445 1.00 97.81 86 GLU A N 1
ATOM 687 C CA . GLU A 1 86 ? -6.391 7.681 5.366 1.00 97.81 86 GLU A CA 1
ATOM 688 C C . GLU A 1 86 ? -7.924 7.733 5.311 1.00 97.81 86 GLU A C 1
ATOM 690 O O . GLU A 1 86 ? -8.580 7.725 6.350 1.00 97.81 86 GLU A O 1
ATOM 695 N N . THR A 1 87 ? -8.511 7.687 4.111 1.00 98.12 87 THR A N 1
ATOM 696 C CA . THR A 1 87 ? -9.973 7.652 3.951 1.00 98.12 87 THR A CA 1
ATOM 697 C C . THR A 1 87 ? -10.591 6.445 4.659 1.00 98.12 87 THR A C 1
ATOM 699 O O . THR A 1 87 ? -11.589 6.615 5.356 1.00 98.12 87 THR A O 1
ATOM 702 N N . LEU A 1 88 ? -9.998 5.250 4.538 1.00 97.50 88 LEU A N 1
ATOM 703 C CA . LEU A 1 88 ? -10.501 4.039 5.199 1.00 97.50 88 LEU A CA 1
ATOM 704 C C . LEU A 1 88 ? -10.448 4.154 6.720 1.00 97.50 88 LEU A C 1
ATOM 706 O O . LEU A 1 88 ? -11.453 3.904 7.384 1.00 97.50 88 LEU A O 1
ATOM 710 N N . ILE A 1 89 ? -9.310 4.555 7.286 1.00 97.44 89 ILE A N 1
ATOM 711 C CA . ILE A 1 89 ? -9.164 4.611 8.746 1.00 97.44 89 ILE A CA 1
ATOM 712 C C . ILE A 1 89 ? -10.075 5.675 9.373 1.00 97.44 89 ILE A C 1
ATOM 714 O O . ILE A 1 89 ? -10.601 5.455 10.463 1.00 97.44 89 ILE A O 1
ATOM 718 N N . TYR A 1 90 ? -10.351 6.779 8.666 1.00 97.88 90 TYR A N 1
ATOM 719 C CA . TYR A 1 90 ? -11.288 7.809 9.131 1.00 97.88 90 TYR A CA 1
ATOM 720 C C . TYR A 1 90 ? -12.759 7.382 9.082 1.00 97.88 90 TYR A C 1
ATOM 722 O O . TYR A 1 90 ? -13.589 8.024 9.724 1.00 97.88 90 TYR A O 1
ATOM 730 N N . THR A 1 91 ? -13.102 6.290 8.392 1.00 97.50 91 THR A N 1
ATOM 731 C CA . THR A 1 91 ? -14.458 5.718 8.484 1.00 97.50 91 THR A CA 1
ATOM 732 C C . THR A 1 91 ? -14.736 5.060 9.839 1.00 97.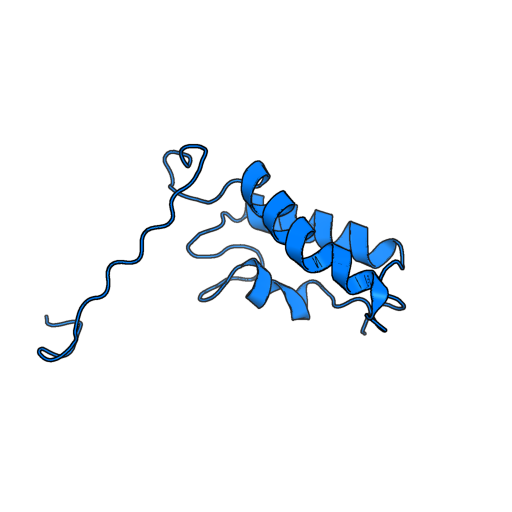50 91 THR A C 1
ATOM 734 O O . THR A 1 91 ? -15.891 4.795 10.163 1.00 97.50 91 THR A O 1
ATOM 737 N N . GLY A 1 92 ? -13.691 4.769 10.624 1.00 97.12 92 GLY A N 1
ATOM 738 C CA . GLY A 1 92 ? -13.794 4.022 11.877 1.00 97.12 92 GLY A CA 1
ATOM 739 C C . GLY A 1 92 ? -13.933 2.507 11.695 1.00 97.12 92 GLY A C 1
ATOM 740 O O . GLY A 1 92 ? -14.087 1.802 12.689 1.00 97.12 92 GLY A O 1
ATOM 741 N N . MET A 1 93 ? -13.846 1.982 10.464 1.00 97.06 93 MET A N 1
ATOM 742 C CA . MET A 1 93 ? -14.055 0.552 10.183 1.00 97.06 93 MET A CA 1
ATOM 743 C C . MET A 1 93 ? -13.083 -0.387 10.915 1.00 97.06 93 MET A C 1
ATOM 745 O O . MET A 1 93 ? -13.436 -1.527 11.185 1.00 97.06 93 MET A O 1
ATOM 749 N N . PHE A 1 94 ? -11.880 0.085 11.253 1.00 97.69 94 PHE A N 1
ATOM 750 C CA . PHE A 1 94 ? -10.867 -0.689 11.981 1.00 97.69 94 PHE A CA 1
ATOM 751 C C . PHE A 1 94 ? -10.832 -0.381 13.490 1.00 97.69 94 PHE A C 1
ATOM 753 O O . PHE A 1 94 ? -9.963 -0.892 14.192 1.00 97.69 94 PHE A O 1
ATOM 760 N N . GLY A 1 95 ? -11.740 0.464 13.99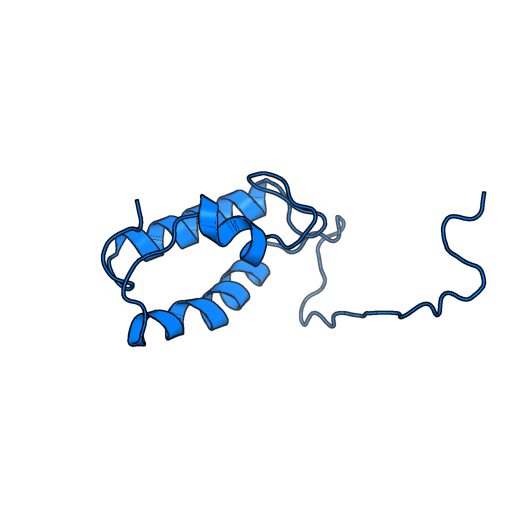4 1.00 97.31 95 GLY A N 1
ATOM 761 C CA . GLY A 1 95 ? -11.715 0.979 15.366 1.00 97.31 95 GLY A CA 1
ATOM 762 C C . GLY A 1 95 ? -11.064 2.369 15.492 1.00 97.31 95 GLY A C 1
ATOM 763 O O . GLY A 1 95 ? -10.881 3.062 14.487 1.00 97.31 95 GLY A O 1
ATOM 764 N N . PRO A 1 96 ? -10.748 2.826 16.721 1.00 97.75 96 PRO A N 1
ATOM 765 C CA . PRO A 1 96 ? -10.107 4.120 16.956 1.00 97.75 96 PRO A CA 1
ATOM 766 C C . PRO A 1 96 ? -8.729 4.206 16.293 1.00 97.75 96 PRO A C 1
ATOM 768 O O . PRO A 1 96 ? -7.996 3.221 16.212 1.00 97.75 96 PRO A O 1
ATOM 771 N N . ILE A 1 97 ? -8.353 5.406 15.848 1.00 97.75 97 ILE A N 1
ATOM 772 C CA . ILE A 1 97 ? -7.036 5.647 15.250 1.00 97.75 97 ILE A CA 1
ATOM 773 C C . ILE A 1 97 ? -5.955 5.455 16.311 1.00 97.75 97 ILE A C 1
ATOM 775 O O . ILE A 1 97 ? -6.048 6.004 17.411 1.00 97.75 97 ILE A O 1
ATOM 779 N N . LYS A 1 98 ? -4.921 4.689 15.962 1.00 95.19 98 LYS A N 1
ATOM 780 C CA . LYS A 1 98 ? -3.751 4.478 16.810 1.00 95.19 98 LYS A CA 1
ATOM 781 C C . LYS A 1 98 ? -2.891 5.743 16.819 1.00 95.19 98 LYS A C 1
ATOM 783 O O . LYS A 1 98 ? -2.237 6.052 15.822 1.00 95.19 98 LYS A O 1
ATOM 788 N N . VAL A 1 99 ? -2.951 6.474 17.929 1.00 83.00 99 VAL A N 1
ATOM 789 C CA . VAL A 1 99 ? -2.149 7.680 18.198 1.00 83.00 99 VAL A CA 1
ATOM 790 C C . VAL A 1 99 ? -0.767 7.296 18.707 1.00 83.00 99 VAL A C 1
ATOM 792 O O . VAL A 1 99 ? -0.694 6.370 19.547 1.00 83.00 99 VAL A O 1
#

Sequence (99 aa):
MQFYNPEATPILVKCNWEEPLPMDKMIPLSIAVPLILEKEVPCWTWSQVAETWESMRSYFLGAPHGARSSLFVSQETGQGIKKVWETLIYTGMFGPIKV

Secondary structure (DSSP, 8-state):
---S-TT----------SSPPPTT-PPPHHHHHHHHHHHHGGGGGT-SSB--HHHHHHHHH-SSB-SS-BSSS-HHHHHHHHHHHHHHHHTTTTSSB--

Organism: NCBI:txid1287735

Foldseek 3Di:
DDPDDPPDDDDDDDDDDPDDAPPLQADALVRLQVVCCVPVVVLLVPAAAQEALVRCVCVSAPPPDDSQHHPRHDNVSSVVNNVVSVVVRVVCSRHYHDD

pLDDT: mean 93.05, std 6.22, range [59.75, 98.38]